Protein AF-A0A6N4WYW6-F1 (afdb_monomer)

Structure (mmCIF, N/CA/C/O backbone):
data_AF-A0A6N4WYW6-F1
#
_entry.id   AF-A0A6N4WYW6-F1
#
loop_
_atom_site.group_PDB
_atom_site.id
_atom_site.type_symbol
_atom_site.label_atom_id
_atom_site.label_alt_id
_atom_site.label_comp_id
_atom_site.label_asym_id
_atom_site.label_entity_id
_atom_site.label_seq_id
_atom_site.pdbx_PDB_ins_code
_atom_site.Cartn_x
_atom_site.Cartn_y
_atom_site.Cartn_z
_atom_site.occupancy
_atom_site.B_iso_or_equiv
_atom_site.auth_seq_id
_atom_site.auth_comp_id
_atom_site.auth_asym_id
_atom_site.auth_atom_id
_atom_site.pdbx_PDB_model_num
ATOM 1 N N . MET A 1 1 ? -21.105 -3.263 34.871 1.00 41.03 1 MET A N 1
ATOM 2 C CA . MET A 1 1 ? -20.420 -3.360 33.560 1.00 41.03 1 MET A CA 1
ATOM 3 C C . MET A 1 1 ? -18.972 -2.926 33.753 1.00 41.03 1 MET A C 1
ATOM 5 O O . MET A 1 1 ? -18.787 -1.862 34.333 1.00 41.03 1 MET A O 1
ATOM 9 N N . PRO A 1 2 ? -17.956 -3.718 33.369 1.00 41.97 2 PRO A N 1
ATOM 10 C CA . PRO A 1 2 ? -16.566 -3.287 33.508 1.00 41.97 2 PRO A CA 1
ATOM 11 C C . PRO A 1 2 ? -16.324 -2.033 32.658 1.00 41.97 2 PRO A C 1
ATOM 13 O O . PRO A 1 2 ? -16.750 -1.976 31.501 1.00 41.97 2 PRO A O 1
ATOM 16 N N . LYS A 1 3 ? -15.686 -1.016 33.254 1.00 51.53 3 LYS A N 1
ATOM 17 C CA . LYS A 1 3 ? -15.304 0.222 32.564 1.00 51.53 3 LYS A CA 1
ATOM 18 C C . LYS A 1 3 ? -14.428 -0.143 31.367 1.00 51.53 3 LYS A C 1
ATOM 20 O O . LYS A 1 3 ? -13.446 -0.866 31.510 1.00 51.53 3 LYS A O 1
ATOM 25 N N . ILE A 1 4 ? -14.821 0.322 30.185 1.00 55.50 4 ILE A N 1
ATOM 26 C CA . ILE A 1 4 ? -14.014 0.191 28.972 1.00 55.50 4 ILE A CA 1
ATOM 27 C C . ILE A 1 4 ? -12.751 1.023 29.207 1.00 55.50 4 ILE A C 1
ATOM 29 O O . ILE A 1 4 ? -12.909 2.209 29.499 1.00 55.50 4 ILE A O 1
ATOM 33 N N . PRO A 1 5 ? -11.536 0.458 29.104 1.00 57.41 5 PRO A N 1
ATOM 34 C CA . PRO A 1 5 ? -10.332 1.274 29.066 1.00 57.41 5 PRO A CA 1
ATOM 35 C C . PRO A 1 5 ? -10.468 2.220 27.872 1.00 57.41 5 PRO A C 1
ATOM 37 O O . PRO A 1 5 ? -10.562 1.761 26.732 1.00 57.41 5 PRO A O 1
ATOM 40 N N . GLN A 1 6 ? -10.596 3.517 28.132 1.00 58.31 6 GLN A N 1
ATOM 41 C CA . GLN A 1 6 ? -10.524 4.518 27.077 1.00 58.31 6 GLN A CA 1
ATOM 42 C C . GLN A 1 6 ? -9.044 4.756 26.810 1.00 58.31 6 GLN A C 1
ATOM 44 O O . GLN A 1 6 ? -8.304 5.095 27.730 1.00 58.31 6 GLN A O 1
ATOM 49 N N . ALA A 1 7 ? -8.610 4.510 25.576 1.00 65.44 7 ALA A N 1
ATOM 50 C CA . ALA A 1 7 ? -7.319 5.004 25.132 1.00 65.44 7 ALA A CA 1
ATOM 51 C C . ALA A 1 7 ? -7.406 6.536 25.076 1.00 65.44 7 ALA A C 1
ATOM 53 O O . ALA A 1 7 ? -8.389 7.061 24.552 1.00 65.44 7 ALA A O 1
ATOM 54 N N . GLU A 1 8 ? -6.421 7.231 25.646 1.00 65.06 8 GLU A N 1
ATOM 55 C CA . GLU A 1 8 ? -6.342 8.698 25.576 1.00 65.06 8 GLU A CA 1
ATOM 56 C C . GLU A 1 8 ? -6.173 9.163 24.123 1.00 65.06 8 GLU A C 1
ATOM 58 O O . GLU A 1 8 ? -6.852 10.093 23.698 1.00 65.06 8 GLU A O 1
ATOM 63 N N . ASP A 1 9 ? -5.372 8.423 23.346 1.00 76.94 9 ASP A N 1
ATOM 64 C CA . ASP A 1 9 ? -5.196 8.591 21.905 1.00 76.94 9 ASP A CA 1
ATOM 65 C C . ASP A 1 9 ? -5.589 7.308 21.154 1.00 76.94 9 ASP A C 1
ATOM 67 O O . ASP A 1 9 ? -5.069 6.215 21.413 1.00 76.94 9 ASP A O 1
ATOM 71 N N . ASP A 1 10 ? -6.501 7.435 20.188 1.00 86.75 10 ASP A N 1
ATOM 72 C CA . ASP A 1 10 ? -6.970 6.324 19.356 1.00 86.75 10 ASP A CA 1
ATOM 73 C C . ASP A 1 10 ? -7.027 6.708 17.871 1.00 86.75 10 ASP A C 1
ATOM 75 O O . ASP A 1 10 ? -7.037 7.883 17.494 1.00 86.75 10 ASP A O 1
ATOM 79 N N . ILE A 1 11 ? -7.070 5.694 17.012 1.00 90.12 11 ILE A N 1
ATOM 80 C CA . ILE A 1 11 ? -7.161 5.845 15.565 1.00 90.12 11 ILE A CA 1
ATOM 81 C C . ILE A 1 11 ? -8.262 4.946 15.010 1.00 90.12 11 ILE A C 1
ATOM 83 O O . ILE A 1 11 ? -8.367 3.761 15.337 1.00 90.12 11 ILE A O 1
ATOM 87 N N . ALA A 1 12 ? -9.100 5.541 14.163 1.00 92.06 12 ALA A N 1
ATOM 88 C CA . ALA A 1 12 ? -10.115 4.822 13.418 1.00 92.06 12 ALA A CA 1
ATOM 89 C C . ALA A 1 12 ? -9.465 4.133 12.213 1.00 92.06 12 ALA A C 1
ATOM 91 O O . ALA A 1 12 ? -8.910 4.793 11.337 1.00 92.06 12 ALA A O 1
ATOM 92 N N . VAL A 1 13 ? -9.559 2.809 12.162 1.00 91.19 13 VAL A N 1
ATOM 93 C CA . VAL A 1 13 ? -8.995 1.965 11.104 1.00 91.19 13 VAL A CA 1
ATOM 94 C C . VAL A 1 13 ? -10.071 1.069 10.493 1.00 91.19 13 VAL A C 1
ATOM 96 O O . VAL A 1 13 ? -11.141 0.866 11.078 1.00 91.19 13 VAL A O 1
ATOM 99 N N . ARG A 1 14 ? -9.803 0.531 9.300 1.00 91.25 14 ARG A N 1
ATOM 100 C CA . ARG A 1 14 ? -10.694 -0.433 8.640 1.00 91.25 14 ARG A CA 1
ATOM 101 C C . ARG A 1 14 ? -10.531 -1.842 9.224 1.00 91.25 14 ARG A C 1
ATOM 103 O O . ARG A 1 14 ? -9.675 -2.097 10.072 1.00 91.25 14 ARG A O 1
ATOM 110 N N . ARG A 1 15 ? -11.384 -2.768 8.776 1.00 91.62 15 ARG A N 1
ATOM 111 C CA . ARG A 1 15 ? -11.381 -4.172 9.215 1.00 91.62 15 ARG A CA 1
ATOM 112 C C . ARG A 1 15 ? -10.022 -4.837 8.992 1.00 91.62 15 ARG A C 1
ATOM 114 O O . ARG A 1 15 ? -9.588 -5.600 9.848 1.00 91.62 15 ARG A O 1
ATOM 121 N N . GLU A 1 16 ? -9.386 -4.551 7.864 1.00 90.19 16 GLU A N 1
ATOM 122 C CA . GLU A 1 16 ? -8.141 -5.172 7.411 1.00 90.19 16 GLU A CA 1
ATOM 123 C C . GLU A 1 16 ? -7.015 -4.940 8.429 1.00 90.19 16 GLU A C 1
ATOM 125 O O . GLU A 1 16 ? -6.350 -5.890 8.835 1.00 90.19 16 GLU A O 1
ATOM 130 N N . GLU A 1 17 ? -6.897 -3.716 8.951 1.00 90.75 17 GLU A N 1
ATOM 131 C CA . GLU A 1 17 ? -5.929 -3.375 10.001 1.00 90.75 17 GLU A CA 1
ATOM 132 C C . GLU A 1 17 ? -6.212 -4.081 11.330 1.00 90.75 17 GLU A C 1
ATOM 134 O O . GLU A 1 17 ? -5.299 -4.584 11.980 1.00 90.75 17 GLU A O 1
ATOM 139 N N . ILE A 1 18 ? -7.480 -4.193 11.738 1.00 93.75 18 ILE A N 1
ATOM 140 C CA . ILE A 1 18 ? -7.829 -4.957 12.946 1.00 93.75 18 ILE A CA 1
ATOM 141 C C . ILE A 1 18 ? -7.514 -6.445 12.760 1.00 93.75 18 ILE A C 1
ATOM 143 O O . ILE A 1 18 ? -7.070 -7.099 13.701 1.00 93.75 18 ILE A O 1
ATOM 147 N N . CYS A 1 19 ? -7.725 -6.992 11.561 1.00 92.94 19 CYS A N 1
ATOM 148 C CA . CYS A 1 19 ? -7.422 -8.386 11.252 1.00 92.94 19 CYS A CA 1
ATOM 149 C C . CYS A 1 19 ? -5.929 -8.712 11.409 1.00 92.94 19 CYS A C 1
ATOM 151 O O . CYS A 1 19 ? -5.630 -9.815 11.861 1.00 92.94 19 CYS A O 1
ATOM 153 N N . LYS A 1 20 ? -5.018 -7.760 11.139 1.00 90.56 20 LYS A N 1
ATOM 154 C CA . LYS A 1 20 ? -3.564 -7.919 11.354 1.00 90.56 20 LYS A CA 1
ATOM 155 C C . LYS A 1 20 ? -3.189 -8.194 12.821 1.00 90.56 20 LYS A C 1
ATOM 157 O O . LYS A 1 20 ? -2.109 -8.709 13.086 1.00 90.56 20 LYS A O 1
ATOM 162 N N . LEU A 1 21 ? -4.069 -7.895 13.784 1.00 90.62 21 LEU A N 1
ATOM 163 C CA . LEU A 1 21 ? -3.835 -8.168 15.211 1.00 90.62 21 LEU A CA 1
ATOM 164 C C . LEU A 1 21 ? -3.980 -9.651 15.592 1.00 90.62 21 LEU A C 1
ATOM 166 O O . LEU A 1 21 ? -3.669 -10.022 16.723 1.00 90.62 21 LEU A O 1
ATOM 170 N N . PHE A 1 22 ? -4.493 -10.492 14.693 1.00 90.12 22 PHE A N 1
ATOM 171 C CA . PHE A 1 22 ? -4.853 -11.875 14.989 1.00 90.12 22 PHE A CA 1
ATOM 172 C C . PHE A 1 22 ? -4.168 -12.834 14.020 1.00 90.12 22 PHE A C 1
ATOM 174 O O . PHE A 1 22 ? -4.131 -12.591 12.816 1.00 90.12 22 PHE A O 1
ATOM 181 N N . ASN A 1 23 ? -3.685 -13.961 14.541 1.00 88.06 23 ASN A N 1
ATOM 182 C CA . ASN A 1 23 ? -3.154 -15.050 13.731 1.00 88.06 23 ASN A CA 1
ATOM 183 C C . ASN A 1 23 ? -3.807 -16.383 14.157 1.00 88.06 23 ASN A C 1
ATOM 185 O O . ASN A 1 23 ? -3.599 -16.801 15.299 1.00 88.06 23 ASN A O 1
ATOM 189 N N . PRO A 1 24 ? -4.610 -17.038 13.294 1.00 87.88 24 PRO A N 1
ATOM 190 C CA . PRO A 1 24 ? -4.980 -16.608 11.941 1.00 87.88 24 PRO A CA 1
ATOM 191 C C . PRO A 1 24 ? -5.940 -15.406 11.938 1.00 87.88 24 PRO A C 1
ATOM 193 O O . PRO A 1 24 ? -6.674 -15.168 12.902 1.00 87.88 24 PRO A O 1
ATOM 196 N N . ALA A 1 25 ? -5.959 -14.662 10.828 1.00 89.81 25 ALA A N 1
ATOM 197 C CA . ALA A 1 25 ? -6.881 -13.545 10.650 1.00 89.81 25 ALA A CA 1
ATOM 198 C C . ALA A 1 25 ? -8.346 -14.036 10.680 1.00 89.81 25 ALA A C 1
ATOM 200 O O . ALA A 1 25 ? -8.685 -15.028 10.027 1.00 89.81 25 ALA A O 1
ATOM 201 N N . PRO A 1 26 ? -9.256 -13.361 11.406 1.00 89.88 26 PRO A N 1
ATOM 202 C CA . PRO A 1 26 ? -10.642 -13.799 11.505 1.00 89.88 26 PRO A CA 1
ATOM 203 C C . PRO A 1 26 ? -11.397 -13.632 10.181 1.00 89.88 26 PRO A C 1
ATOM 205 O O . PRO A 1 26 ? -11.420 -12.556 9.569 1.00 89.88 26 PRO A O 1
ATOM 208 N N . GLY A 1 27 ? -12.131 -14.679 9.797 1.00 89.81 27 GLY A N 1
ATOM 209 C CA . GLY A 1 27 ? -13.132 -14.610 8.731 1.00 89.81 27 GLY A CA 1
ATOM 210 C C . GLY A 1 27 ? -14.242 -13.590 9.032 1.00 89.81 27 GLY A C 1
ATOM 211 O O . GLY A 1 27 ? -14.405 -13.133 10.165 1.00 89.81 27 GLY A O 1
ATOM 212 N N . LYS A 1 28 ? -15.034 -13.224 8.015 1.00 90.19 28 LYS A N 1
ATOM 213 C CA . LYS A 1 28 ? -16.040 -12.145 8.109 1.00 90.19 28 LYS A CA 1
ATOM 214 C C . LYS A 1 28 ? -17.046 -12.367 9.246 1.00 90.19 28 LYS A C 1
ATOM 216 O O . LYS A 1 28 ? -17.274 -11.461 10.042 1.00 90.19 28 LYS A O 1
ATOM 221 N N . THR A 1 29 ? -17.595 -13.575 9.359 1.00 91.44 29 THR A N 1
ATOM 222 C CA . THR A 1 29 ? -18.566 -13.932 10.407 1.00 91.44 29 THR A CA 1
ATOM 223 C C . THR A 1 29 ? -17.948 -13.840 11.801 1.00 91.44 29 THR A C 1
ATOM 225 O O . THR A 1 29 ? -18.466 -13.130 12.659 1.00 91.44 29 THR A O 1
ATOM 228 N N . ALA A 1 30 ? -16.778 -14.459 11.997 1.00 92.38 30 ALA A N 1
ATOM 229 C CA . ALA A 1 30 ? -16.061 -14.436 13.272 1.00 92.38 30 ALA A CA 1
ATOM 230 C C . ALA A 1 30 ? -15.682 -13.010 13.703 1.00 92.38 30 ALA A C 1
ATOM 232 O O . ALA A 1 30 ? -15.769 -12.666 14.882 1.00 92.38 30 ALA A O 1
ATOM 233 N N . PHE A 1 31 ? -15.314 -12.156 12.745 1.00 93.56 31 PHE A N 1
ATOM 234 C CA . PHE A 1 31 ? -15.027 -10.751 13.001 1.00 93.56 31 PHE A CA 1
ATOM 235 C C . PHE A 1 31 ? -16.259 -10.019 13.553 1.00 93.56 31 PHE A C 1
ATOM 237 O O . PHE A 1 31 ? -16.173 -9.355 14.587 1.00 93.56 31 PHE A O 1
ATOM 244 N N . HIS A 1 32 ? -17.424 -10.168 12.914 1.00 92.31 32 HIS A N 1
ATOM 245 C CA . HIS A 1 32 ? -18.663 -9.555 13.400 1.00 92.31 32 HIS A CA 1
ATOM 246 C C . HIS A 1 32 ? -19.084 -10.096 14.772 1.00 92.31 32 HIS A C 1
ATOM 248 O O . HIS A 1 32 ? -19.521 -9.318 15.622 1.00 92.31 32 HIS A O 1
ATOM 254 N N . ASP A 1 33 ? -18.866 -11.383 15.041 1.00 94.19 33 ASP A N 1
ATOM 255 C CA . ASP A 1 33 ? -19.100 -11.955 16.367 1.00 94.19 33 ASP A CA 1
ATOM 256 C C . ASP A 1 33 ? -18.208 -11.317 17.434 1.00 94.19 33 ASP A C 1
ATOM 258 O O . ASP A 1 33 ? -18.659 -11.041 18.545 1.00 94.19 33 ASP A O 1
ATOM 262 N N . TRP A 1 34 ? -16.938 -11.056 17.126 1.00 93.19 34 TRP A N 1
ATOM 263 C CA . TRP A 1 34 ? -16.008 -10.412 18.060 1.00 93.19 34 TRP A CA 1
ATOM 264 C C . TRP A 1 34 ? -16.342 -8.946 18.306 1.00 93.19 34 TRP A C 1
ATOM 266 O O . TRP A 1 34 ? -16.175 -8.457 19.428 1.00 93.19 34 TRP A O 1
ATOM 276 N N . VAL A 1 35 ? -16.863 -8.266 17.289 1.00 92.44 35 VAL A N 1
ATOM 277 C CA . VAL A 1 35 ? -17.427 -6.924 17.421 1.00 92.44 35 VAL A CA 1
ATOM 278 C C . VAL A 1 35 ? -18.650 -6.944 18.347 1.00 92.44 35 VAL A C 1
ATOM 280 O O . VAL A 1 35 ? -18.716 -6.156 19.288 1.00 92.44 35 VAL A O 1
ATOM 283 N N . ASN A 1 36 ? -19.583 -7.880 18.150 1.00 92.06 36 ASN A N 1
ATOM 284 C CA . ASN A 1 36 ? -20.778 -8.017 18.993 1.00 92.06 36 ASN A CA 1
ATOM 285 C C . ASN A 1 36 ? -20.430 -8.397 20.441 1.00 92.06 36 ASN A C 1
ATOM 287 O O . ASN A 1 36 ? -21.050 -7.908 21.382 1.00 92.06 36 ASN A O 1
ATOM 291 N N . LYS A 1 37 ? -19.388 -9.213 20.633 1.00 91.19 37 LYS A N 1
ATOM 292 C CA . LYS A 1 37 ? -18.839 -9.578 21.951 1.00 91.19 37 LYS A CA 1
ATOM 293 C C . LYS A 1 37 ? -18.022 -8.452 22.605 1.00 91.19 37 LYS A C 1
ATOM 295 O O . LYS A 1 37 ? -17.523 -8.637 23.714 1.00 91.19 37 LYS A O 1
ATOM 300 N N . GLY A 1 38 ? -17.844 -7.308 21.939 1.00 89.06 38 GLY A N 1
ATOM 301 C CA . GLY A 1 38 ? -17.112 -6.152 22.464 1.00 89.06 38 GLY A CA 1
ATOM 302 C C . GLY A 1 38 ? -15.600 -6.360 22.594 1.00 89.06 38 GLY A C 1
ATOM 303 O O . GLY A 1 38 ? -14.952 -5.630 23.347 1.00 89.06 38 GLY A O 1
ATOM 304 N N . ARG A 1 39 ? -15.039 -7.357 21.893 1.00 90.81 39 ARG A N 1
ATOM 305 C CA . ARG A 1 39 ? -13.583 -7.548 21.774 1.00 90.81 39 ARG A CA 1
ATOM 306 C C . ARG A 1 39 ? -12.980 -6.550 20.791 1.00 90.81 39 ARG A C 1
ATOM 308 O O . ARG A 1 39 ? -11.913 -6.018 21.058 1.00 90.81 39 ARG A O 1
ATOM 315 N N . ILE A 1 40 ? -13.687 -6.287 19.692 1.00 93.88 40 ILE A N 1
ATOM 316 C CA . ILE A 1 40 ? -13.349 -5.250 18.714 1.00 93.88 40 ILE A CA 1
ATOM 317 C C . ILE A 1 40 ? -14.258 -4.050 18.960 1.00 93.88 40 ILE A C 1
ATOM 319 O O . ILE A 1 40 ? -15.479 -4.194 19.059 1.00 93.88 40 ILE A O 1
ATOM 323 N N . VAL A 1 41 ? -13.669 -2.863 19.063 1.00 93.31 41 VAL A N 1
ATOM 324 C CA . VAL A 1 41 ? -14.389 -1.635 19.405 1.00 93.31 41 VAL A CA 1
ATOM 325 C C . VAL A 1 41 ? -14.747 -0.875 18.128 1.00 93.31 41 VAL A C 1
ATOM 327 O O . VAL A 1 41 ? -13.867 -0.514 17.354 1.00 93.31 41 VAL A O 1
ATOM 330 N N . LYS A 1 42 ? -16.041 -0.621 17.888 1.00 93.00 42 LYS A N 1
ATOM 331 C CA . LYS A 1 42 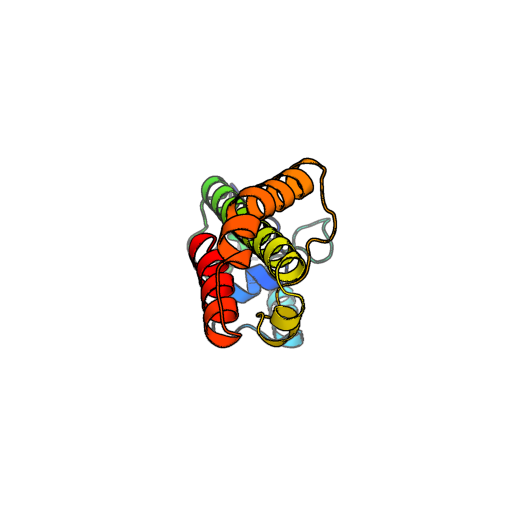? -16.500 0.198 16.749 1.00 93.00 42 LYS A CA 1
ATOM 332 C C . LYS A 1 42 ? -16.190 1.678 16.977 1.00 93.00 42 LYS A C 1
ATOM 334 O O . LYS A 1 42 ? -16.400 2.181 18.083 1.00 93.00 42 LYS A O 1
ATOM 339 N N . ALA A 1 43 ? -15.803 2.383 15.918 1.00 91.38 43 ALA A N 1
ATOM 340 C CA . ALA A 1 43 ? -15.776 3.840 15.924 1.00 91.38 43 ALA A CA 1
ATOM 341 C C . ALA A 1 43 ? -17.218 4.377 15.862 1.00 91.38 43 ALA A C 1
ATOM 343 O O . ALA A 1 43 ? -18.016 3.974 15.013 1.00 91.38 43 ALA A O 1
ATOM 344 N N . ARG A 1 44 ? -17.595 5.263 16.792 1.00 87.12 44 ARG A N 1
ATOM 345 C CA . ARG A 1 44 ? -18.941 5.858 16.799 1.00 87.12 44 ARG A CA 1
ATOM 346 C C . ARG A 1 44 ? -19.063 6.873 15.664 1.00 87.12 44 ARG A C 1
ATOM 348 O O . ARG A 1 44 ? -18.167 7.684 15.478 1.00 87.12 44 ARG A O 1
ATOM 355 N N . GLY A 1 45 ? -20.173 6.829 14.930 1.00 84.06 45 GLY A N 1
ATOM 356 C CA . GLY A 1 45 ? -20.443 7.753 13.822 1.00 84.06 45 GLY A CA 1
ATOM 357 C C . GLY A 1 45 ? -19.701 7.445 12.515 1.00 84.06 45 GLY A C 1
ATOM 358 O O . GLY A 1 45 ? -19.956 8.118 11.525 1.00 84.06 45 GLY A O 1
ATOM 359 N N . LEU A 1 46 ? -18.838 6.421 12.479 1.00 87.25 46 LEU A N 1
ATOM 360 C CA . LEU A 1 46 ? -18.087 6.020 11.285 1.00 87.25 46 LEU A CA 1
ATOM 361 C C . LEU A 1 46 ? -18.398 4.564 10.916 1.00 87.25 46 LEU A C 1
ATOM 363 O O . LEU A 1 46 ? -17.851 3.616 11.484 1.00 87.25 46 LEU A O 1
ATOM 367 N N . THR A 1 47 ? -19.302 4.376 9.955 1.00 87.25 47 THR A N 1
ATOM 368 C CA . THR A 1 47 ? -19.706 3.044 9.484 1.00 87.25 47 THR A CA 1
ATOM 369 C C . THR A 1 47 ? -18.529 2.317 8.838 1.00 87.25 47 THR A C 1
ATOM 371 O O . THR A 1 47 ? -17.896 2.838 7.928 1.00 87.25 47 THR A O 1
ATOM 374 N N . GLY A 1 48 ? -18.246 1.094 9.295 1.00 87.12 48 GLY A N 1
ATOM 375 C CA . GLY A 1 48 ? -17.147 0.273 8.772 1.00 87.12 48 GLY A CA 1
ATOM 376 C C . GLY A 1 48 ? -15.777 0.541 9.405 1.00 87.12 48 GLY A C 1
ATOM 377 O O . GLY A 1 48 ? -14.815 -0.125 9.030 1.00 87.12 48 GLY A O 1
ATOM 378 N N . TYR A 1 49 ? -15.694 1.450 10.381 1.00 92.56 49 TYR A N 1
ATOM 379 C CA . TYR A 1 49 ? -14.454 1.778 11.085 1.00 92.56 49 TYR A CA 1
ATOM 380 C C . TYR A 1 49 ? -14.442 1.261 12.530 1.00 92.56 49 TYR A C 1
ATOM 382 O O . TYR A 1 49 ? -15.470 1.164 13.213 1.00 92.56 49 TYR A O 1
ATOM 390 N N . PHE A 1 50 ? -13.241 0.955 13.010 1.00 94.06 50 PHE A N 1
ATOM 391 C CA . PHE A 1 50 ? -12.966 0.383 14.325 1.00 94.06 50 PHE A CA 1
ATOM 392 C C . PHE A 1 50 ? -11.835 1.150 15.006 1.00 94.06 50 PHE A C 1
ATOM 394 O O . PHE A 1 50 ? -10.997 1.743 14.340 1.00 94.06 50 PHE A O 1
ATOM 401 N N . LEU A 1 51 ? -11.818 1.147 16.333 1.00 94.31 51 LEU A N 1
ATOM 402 C CA . LEU A 1 51 ? -10.812 1.833 17.137 1.00 94.31 51 LEU A CA 1
ATOM 403 C C . LEU A 1 51 ? -9.649 0.887 17.442 1.00 94.31 51 LEU A C 1
ATOM 405 O O . LEU A 1 51 ? -9.854 -0.149 18.088 1.00 94.31 51 LEU A O 1
ATOM 409 N N . LEU A 1 52 ? -8.451 1.215 16.957 1.00 94.06 52 LEU A N 1
ATOM 410 C CA . LEU A 1 52 ? -7.275 0.351 17.045 1.00 94.06 52 LEU A CA 1
ATOM 411 C C . LEU A 1 52 ? -6.812 0.166 18.494 1.00 94.06 52 LEU A C 1
ATOM 413 O O . LEU A 1 52 ? -6.733 -0.968 18.968 1.00 94.06 52 LEU A O 1
ATOM 417 N N . ASN A 1 53 ? -6.543 1.254 19.217 1.00 94.19 53 ASN A N 1
ATOM 418 C CA . ASN A 1 53 ? -5.994 1.185 20.571 1.00 94.19 53 ASN A CA 1
ATOM 419 C C . ASN A 1 53 ? -7.021 0.656 21.566 1.00 94.19 53 ASN A C 1
ATOM 421 O O . ASN A 1 53 ? -6.697 -0.230 22.357 1.00 94.19 53 ASN A O 1
ATOM 425 N N . ALA A 1 54 ? -8.281 1.087 21.476 1.00 92.94 54 ALA A N 1
ATOM 426 C CA . ALA A 1 54 ? -9.346 0.515 22.289 1.00 92.94 54 ALA A CA 1
ATOM 427 C C . ALA A 1 54 ? -9.507 -0.996 22.046 1.00 92.94 54 ALA A C 1
ATOM 429 O O . ALA A 1 54 ? -9.709 -1.750 22.999 1.00 92.94 54 ALA A O 1
ATOM 430 N N . THR A 1 55 ? -9.373 -1.468 20.800 1.00 93.62 55 THR A N 1
ATOM 431 C CA . THR A 1 55 ? -9.389 -2.909 20.494 1.00 93.62 55 THR A CA 1
ATOM 432 C C . THR A 1 55 ? -8.166 -3.620 21.076 1.00 93.62 55 THR A C 1
ATOM 434 O O . THR A 1 55 ? -8.332 -4.640 21.743 1.00 93.62 55 THR A O 1
ATOM 437 N N . ARG A 1 56 ? -6.952 -3.073 20.914 1.00 93.81 56 ARG A N 1
ATOM 438 C CA . ARG A 1 56 ? -5.712 -3.635 21.485 1.00 93.81 56 ARG A CA 1
ATOM 439 C C . ARG A 1 56 ? -5.804 -3.775 23.006 1.00 93.81 56 ARG A C 1
ATOM 441 O O . ARG A 1 56 ? -5.569 -4.863 23.526 1.00 93.81 56 ARG A O 1
ATOM 448 N N . LEU A 1 57 ? -6.283 -2.746 23.707 1.00 92.62 57 LEU A N 1
ATOM 449 C CA . LEU A 1 57 ? -6.506 -2.792 25.156 1.00 92.62 57 LEU A CA 1
ATOM 450 C C . LEU A 1 57 ? -7.512 -3.886 25.560 1.00 92.62 57 LEU A C 1
ATOM 452 O O . LEU A 1 57 ? -7.315 -4.569 26.566 1.00 92.62 57 LEU A O 1
ATOM 456 N N . ARG A 1 58 ? -8.568 -4.116 24.764 1.00 90.62 58 ARG A N 1
ATOM 457 C CA . ARG A 1 58 ? -9.557 -5.184 25.013 1.00 90.62 58 ARG A CA 1
ATOM 458 C C . ARG A 1 58 ? -8.986 -6.588 24.886 1.00 90.62 58 ARG A C 1
ATOM 460 O O . ARG A 1 58 ? -9.402 -7.473 25.633 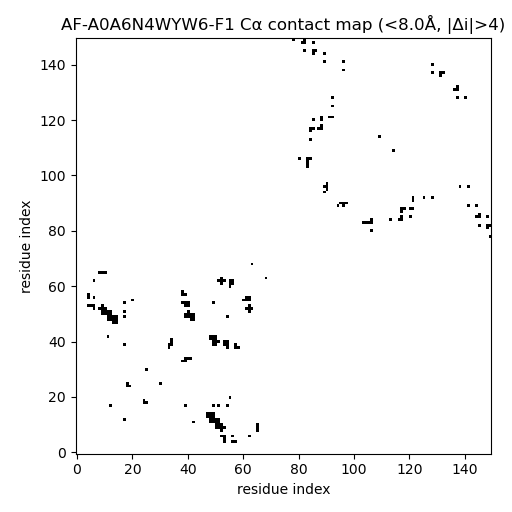1.00 90.62 58 ARG A O 1
ATOM 467 N N . ILE A 1 59 ? -8.047 -6.783 23.968 1.00 91.00 59 ILE A N 1
ATOM 468 C CA . ILE A 1 59 ? -7.353 -8.060 23.762 1.00 91.00 59 ILE A CA 1
ATOM 469 C C . ILE A 1 59 ? -6.031 -8.145 24.537 1.00 91.00 59 ILE A C 1
ATOM 471 O O . ILE A 1 59 ? -5.266 -9.080 24.327 1.00 91.00 59 ILE A O 1
ATOM 475 N N . ARG A 1 60 ? -5.795 -7.216 25.479 1.00 90.94 60 ARG A N 1
ATOM 476 C CA . ARG A 1 60 ? -4.605 -7.147 26.349 1.00 90.94 60 ARG A CA 1
ATOM 477 C C . ARG A 1 60 ? -3.283 -6.962 25.594 1.00 90.94 60 ARG A C 1
ATOM 479 O O . ARG A 1 60 ? -2.239 -7.415 26.050 1.00 90.94 60 ARG A O 1
ATOM 486 N N . MET A 1 61 ? -3.328 -6.274 24.460 1.00 90.25 61 MET A N 1
ATOM 487 C CA . MET A 1 61 ? -2.150 -5.799 23.742 1.00 90.25 61 MET A CA 1
ATOM 488 C C . MET A 1 61 ? -1.844 -4.345 24.128 1.00 90.25 61 MET A C 1
ATOM 490 O O . MET A 1 61 ? -2.777 -3.567 24.354 1.00 90.25 61 MET A O 1
ATOM 494 N N . PRO A 1 62 ? -0.560 -3.949 24.176 1.00 89.19 62 PRO A N 1
ATOM 495 C CA . PRO A 1 62 ? -0.190 -2.561 24.421 1.00 89.19 62 PRO A CA 1
ATOM 496 C C . PRO A 1 62 ? 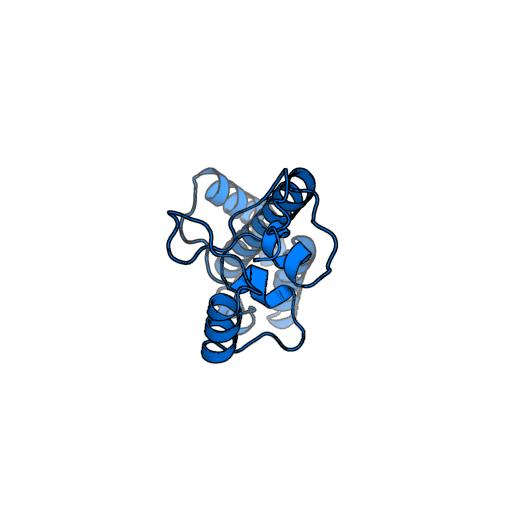-0.709 -1.660 23.287 1.00 89.19 62 PRO A C 1
ATOM 498 O O . PRO A 1 62 ? -0.688 -2.093 22.124 1.00 89.19 62 PRO A O 1
ATOM 501 N N . PRO A 1 63 ? -1.183 -0.437 23.592 1.00 91.81 63 PRO A N 1
ATOM 502 C CA . PRO A 1 63 ? -1.580 0.528 22.572 1.00 91.81 63 PRO A CA 1
ATOM 503 C C . PRO A 1 63 ? -0.371 0.935 21.718 1.00 91.81 63 PRO A C 1
ATOM 505 O O . PRO A 1 63 ? 0.773 0.832 22.157 1.00 91.81 63 PRO A O 1
ATOM 508 N N . VAL A 1 64 ? -0.629 1.373 20.489 1.00 89.50 64 VAL A N 1
ATOM 509 C CA . VAL A 1 64 ? 0.386 1.968 19.614 1.00 89.50 64 VAL A CA 1
ATOM 510 C C . VAL A 1 64 ? 0.473 3.472 19.853 1.00 89.50 64 VAL A C 1
ATOM 512 O O . VAL A 1 64 ? -0.536 4.116 20.158 1.00 89.50 64 VAL A O 1
ATOM 515 N N . ASP A 1 65 ? 1.665 4.034 19.664 1.00 88.88 65 ASP A N 1
ATOM 516 C CA . ASP A 1 65 ? 1.830 5.479 19.519 1.00 88.88 65 ASP A CA 1
ATOM 517 C C . ASP A 1 65 ? 1.178 5.913 18.200 1.00 88.88 65 ASP A C 1
ATOM 519 O O . ASP A 1 65 ? 1.618 5.537 17.112 1.00 88.88 65 ASP A O 1
ATOM 523 N N . VAL A 1 66 ? 0.108 6.702 18.298 1.00 86.25 66 VAL A N 1
ATOM 524 C CA . VAL A 1 66 ? -0.681 7.143 17.143 1.00 86.25 66 VAL A CA 1
ATOM 525 C C . VAL A 1 66 ? 0.136 8.029 16.197 1.00 86.25 66 VAL A C 1
ATOM 527 O O . VAL A 1 66 ? -0.098 7.994 14.988 1.00 86.25 66 VAL A O 1
ATOM 530 N N . LYS A 1 67 ? 1.099 8.813 16.700 1.00 82.75 67 LYS A N 1
ATOM 531 C CA . LYS A 1 67 ? 1.937 9.677 15.854 1.00 82.75 67 LYS A CA 1
ATOM 532 C C . LYS A 1 67 ? 2.919 8.848 15.039 1.00 82.75 67 LYS A C 1
ATOM 534 O O . LYS A 1 67 ? 3.012 9.057 13.830 1.00 82.75 67 LYS A O 1
ATOM 539 N N . ALA A 1 68 ? 3.602 7.906 15.687 1.00 82.44 68 ALA A N 1
ATOM 540 C CA . ALA A 1 68 ? 4.499 6.978 15.005 1.00 82.44 68 ALA A CA 1
ATOM 541 C C . ALA A 1 68 ? 3.726 6.124 13.988 1.00 82.44 68 ALA A C 1
ATOM 543 O O . ALA A 1 68 ? 4.070 6.117 12.813 1.00 82.44 68 ALA A O 1
ATOM 544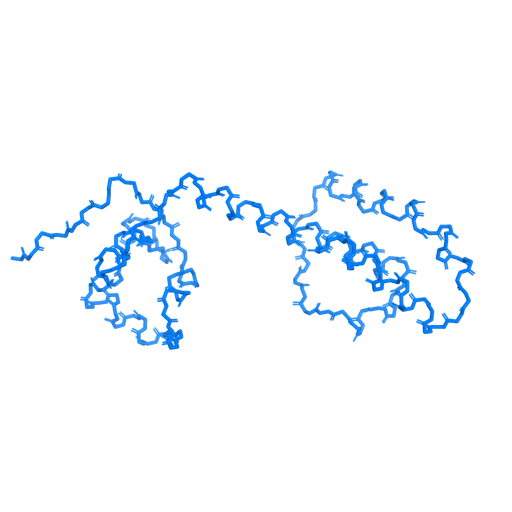 N N . TYR A 1 69 ? 2.594 5.542 14.399 1.00 82.06 69 TYR A N 1
ATOM 545 C CA . TYR A 1 69 ? 1.759 4.704 13.535 1.00 82.06 69 TYR A CA 1
ATOM 546 C C . TYR A 1 69 ? 1.270 5.442 12.278 1.00 82.06 69 TYR A C 1
ATOM 548 O O . TYR A 1 69 ? 1.321 4.898 11.181 1.00 82.06 69 TYR A O 1
ATOM 556 N N . ARG A 1 70 ? 0.842 6.710 12.397 1.00 78.00 70 ARG A N 1
ATOM 557 C CA . ARG A 1 70 ? 0.456 7.517 11.222 1.00 78.00 70 ARG A CA 1
ATOM 558 C C . ARG A 1 70 ? 1.626 7.769 10.278 1.00 78.00 70 ARG A C 1
ATOM 560 O O . ARG A 1 70 ? 1.428 7.749 9.066 1.00 78.00 70 ARG A O 1
ATOM 567 N N . LYS A 1 71 ? 2.818 8.021 10.824 1.00 77.81 71 LYS A N 1
ATOM 568 C CA . LYS A 1 71 ? 4.028 8.232 10.027 1.00 77.81 71 LYS A CA 1
ATOM 569 C C . LYS A 1 71 ? 4.403 6.959 9.268 1.00 77.81 71 LYS A C 1
ATOM 571 O O . LYS A 1 71 ? 4.650 7.035 8.069 1.00 77.81 71 LYS A O 1
ATOM 576 N N . ASP A 1 72 ? 4.353 5.811 9.932 1.00 75.94 72 ASP A N 1
ATOM 577 C CA . ASP A 1 72 ? 4.668 4.518 9.323 1.00 75.94 72 ASP A CA 1
ATOM 578 C C . ASP A 1 72 ? 3.652 4.153 8.234 1.00 75.94 72 ASP A C 1
ATOM 580 O O . ASP A 1 72 ? 4.051 3.821 7.122 1.00 75.94 72 ASP A O 1
ATOM 584 N N . CYS A 1 73 ? 2.347 4.336 8.483 1.00 69.38 73 CYS A N 1
ATOM 585 C CA . CYS A 1 73 ? 1.327 4.148 7.446 1.00 69.38 73 CYS A CA 1
ATOM 586 C C . CYS A 1 73 ? 1.542 5.078 6.246 1.00 69.38 73 CYS A C 1
ATOM 588 O O . CYS A 1 73 ? 1.358 4.654 5.110 1.00 69.38 73 CYS A O 1
ATOM 590 N N . SER A 1 74 ? 1.938 6.335 6.476 1.00 74.31 74 SER A N 1
ATOM 591 C CA . SER A 1 74 ? 2.226 7.260 5.375 1.00 74.31 74 SER A CA 1
ATOM 592 C C . SER A 1 74 ? 3.473 6.858 4.584 1.00 74.31 74 SER A C 1
ATOM 594 O O . SER A 1 74 ? 3.496 7.033 3.371 1.00 74.31 74 SER A O 1
ATOM 596 N N . ALA A 1 75 ? 4.483 6.282 5.244 1.00 73.62 75 ALA A N 1
ATOM 597 C CA . ALA A 1 75 ? 5.688 5.787 4.588 1.00 73.62 75 ALA A CA 1
ATOM 598 C C . ALA A 1 75 ? 5.405 4.524 3.763 1.00 73.62 75 ALA A C 1
ATOM 600 O O . ALA A 1 75 ? 5.840 4.449 2.621 1.00 73.62 75 ALA A O 1
ATOM 601 N N . GLU A 1 76 ? 4.629 3.575 4.296 1.00 76.12 76 GLU A N 1
ATOM 602 C CA . GLU A 1 76 ? 4.212 2.365 3.573 1.00 76.12 76 GLU A CA 1
ATOM 603 C C . GLU A 1 76 ? 3.365 2.724 2.342 1.00 76.12 76 GLU A C 1
ATOM 605 O O . GLU A 1 76 ? 3.616 2.228 1.247 1.00 76.12 76 GLU A O 1
ATOM 610 N N . GLN A 1 77 ? 2.424 3.664 2.489 1.00 75.50 77 GLN A N 1
ATOM 611 C CA . GLN A 1 77 ? 1.631 4.187 1.371 1.00 75.50 77 GLN A CA 1
ATOM 612 C C . GLN A 1 77 ? 2.494 4.901 0.329 1.00 75.50 77 GLN A C 1
ATOM 614 O O . GLN A 1 77 ? 2.271 4.734 -0.868 1.00 75.50 77 GLN A O 1
ATOM 619 N N . GLN A 1 78 ? 3.475 5.691 0.769 1.00 78.75 78 GLN A N 1
ATOM 620 C CA . GLN A 1 78 ? 4.381 6.394 -0.132 1.00 78.75 78 GLN A CA 1
ATOM 621 C C . GLN A 1 78 ? 5.280 5.418 -0.896 1.00 78.75 78 GLN A C 1
ATOM 623 O O . GLN A 1 78 ? 5.404 5.558 -2.108 1.00 78.75 78 GLN A O 1
ATOM 628 N N . ALA A 1 79 ? 5.844 4.414 -0.221 1.00 79.94 79 ALA A N 1
ATOM 629 C CA . ALA A 1 79 ? 6.656 3.371 -0.844 1.00 79.94 79 ALA A CA 1
ATOM 630 C C . ALA A 1 79 ? 5.831 2.554 -1.847 1.00 79.94 79 ALA A C 1
ATOM 632 O O . ALA A 1 79 ? 6.252 2.344 -2.982 1.00 79.94 79 ALA A O 1
ATOM 633 N N . GLN A 1 80 ? 4.603 2.172 -1.476 1.00 80.25 80 GLN A N 1
ATOM 634 C CA . GLN A 1 80 ? 3.688 1.479 -2.380 1.00 80.25 80 GLN A CA 1
ATOM 635 C C . GLN A 1 80 ? 3.355 2.331 -3.610 1.00 80.25 80 GLN A C 1
ATOM 637 O O . GLN A 1 80 ? 3.331 1.818 -4.728 1.00 80.25 80 GLN A O 1
ATOM 642 N N . LYS A 1 81 ? 3.141 3.637 -3.420 1.00 83.06 81 LYS A N 1
ATOM 643 C CA . LYS A 1 81 ? 2.901 4.573 -4.518 1.00 83.06 81 LYS A CA 1
ATOM 644 C C . LYS A 1 81 ? 4.128 4.722 -5.417 1.00 83.06 81 LYS A C 1
ATOM 646 O O . LYS A 1 81 ? 3.994 4.727 -6.632 1.00 83.06 81 LYS A O 1
ATOM 651 N N . GLU A 1 82 ? 5.326 4.836 -4.858 1.00 85.56 82 GLU A N 1
ATOM 652 C CA . GLU A 1 82 ? 6.563 4.944 -5.643 1.00 85.56 82 GLU A CA 1
ATOM 653 C C . GLU A 1 82 ? 6.818 3.694 -6.470 1.00 85.56 82 GLU A C 1
ATOM 655 O O . GLU A 1 82 ? 7.110 3.791 -7.662 1.00 85.56 82 GLU A O 1
ATOM 660 N N . LEU A 1 83 ? 6.579 2.533 -5.872 1.00 86.12 83 LEU A N 1
ATOM 661 C CA . LEU A 1 83 ? 6.635 1.259 -6.554 1.00 86.12 83 LEU A CA 1
ATOM 662 C C . LEU A 1 83 ? 5.616 1.196 -7.713 1.00 86.12 83 LEU A C 1
ATOM 664 O O . LEU A 1 83 ? 5.988 0.846 -8.830 1.00 86.12 83 LEU A O 1
ATOM 668 N N . GLN A 1 84 ? 4.361 1.614 -7.498 1.00 86.56 84 GLN A N 1
ATOM 669 C CA . GLN A 1 84 ? 3.334 1.727 -8.551 1.00 86.56 84 GLN A CA 1
ATOM 670 C C . GLN A 1 84 ? 3.764 2.628 -9.724 1.00 86.56 84 GLN A C 1
ATOM 672 O O . GLN A 1 84 ? 3.515 2.298 -10.884 1.00 86.56 84 GLN A O 1
ATOM 677 N N . LEU A 1 85 ? 4.411 3.763 -9.442 1.00 89.12 85 LEU A N 1
ATOM 678 C CA . LEU A 1 85 ? 4.927 4.658 -10.483 1.00 89.12 85 LEU A CA 1
ATOM 679 C C . LEU A 1 85 ? 6.114 4.039 -11.231 1.00 89.12 85 LEU A C 1
ATOM 681 O O . LEU A 1 85 ? 6.200 4.175 -12.450 1.00 89.12 85 LEU A O 1
ATOM 685 N N . GLY A 1 86 ? 6.990 3.316 -10.529 1.00 89.00 86 GLY A N 1
ATOM 686 C CA . GLY A 1 86 ? 8.053 2.522 -11.143 1.00 89.00 86 GLY A CA 1
ATOM 687 C C . GLY A 1 86 ? 7.506 1.474 -12.109 1.00 89.00 86 GLY A C 1
ATOM 688 O O . GLY A 1 86 ? 8.001 1.344 -13.226 1.00 89.00 86 GLY A O 1
ATOM 689 N N . TYR A 1 87 ? 6.424 0.794 -11.727 1.00 87.94 87 TYR A N 1
ATOM 690 C CA . TYR A 1 87 ? 5.732 -0.157 -12.595 1.00 87.94 87 TYR A CA 1
ATOM 691 C C . TYR A 1 87 ? 5.165 0.487 -13.857 1.00 87.94 87 TYR A C 1
ATOM 693 O O . TYR A 1 87 ? 5.338 -0.059 -14.944 1.00 87.94 87 TYR A O 1
ATOM 701 N N . LEU A 1 88 ? 4.542 1.661 -13.735 1.00 89.25 88 LEU A N 1
ATOM 702 C CA . LEU A 1 88 ? 4.080 2.422 -14.897 1.00 89.25 88 LEU A CA 1
ATOM 703 C C . LEU A 1 88 ? 5.238 2.776 -15.840 1.00 89.25 88 LEU A C 1
ATOM 705 O O . LEU A 1 88 ? 5.107 2.612 -17.049 1.00 89.25 88 LEU A O 1
ATOM 709 N N . ALA A 1 89 ? 6.380 3.208 -15.299 1.00 90.88 89 ALA A N 1
ATOM 710 C CA . ALA A 1 89 ? 7.559 3.513 -16.106 1.00 90.88 89 ALA A CA 1
ATOM 711 C C . ALA A 1 89 ? 8.128 2.264 -16.802 1.00 90.88 89 ALA A C 1
ATOM 713 O O . ALA A 1 89 ? 8.472 2.321 -17.977 1.00 90.88 89 ALA A O 1
ATOM 714 N N . VAL A 1 90 ? 8.202 1.124 -16.110 1.00 90.62 90 VAL A N 1
ATOM 715 C CA . VAL A 1 90 ? 8.693 -0.135 -16.694 1.00 90.62 90 VAL A CA 1
ATOM 716 C C . VAL A 1 90 ? 7.779 -0.638 -17.810 1.00 90.62 90 VAL A C 1
ATOM 718 O O . VAL A 1 90 ? 8.288 -1.052 -18.846 1.00 90.62 90 VAL A O 1
ATOM 721 N N . LEU A 1 91 ? 6.458 -0.560 -17.640 1.00 89.44 91 LEU A N 1
ATOM 722 C CA . LEU A 1 91 ? 5.502 -0.930 -18.690 1.00 89.44 91 LEU A CA 1
ATOM 723 C C . LEU A 1 91 ? 5.614 -0.041 -19.930 1.00 89.44 91 LEU A C 1
ATOM 725 O O . LEU A 1 91 ? 5.451 -0.523 -21.044 1.00 89.44 91 LEU A O 1
ATOM 729 N N . GLU A 1 92 ? 5.910 1.243 -19.740 1.00 91.31 92 GLU A N 1
ATOM 730 C CA . GLU A 1 92 ? 6.151 2.178 -20.841 1.00 91.31 92 GLU A CA 1
ATOM 731 C C . GLU A 1 92 ? 7.508 1.931 -21.535 1.00 91.31 92 GLU A C 1
ATOM 733 O O . GLU A 1 92 ? 7.691 2.311 -22.691 1.00 91.31 92 GLU A O 1
ATOM 738 N N . LEU A 1 93 ? 8.473 1.292 -20.859 1.00 89.38 93 LEU A N 1
ATOM 739 C CA . LEU A 1 93 ? 9.735 0.847 -21.469 1.00 89.38 93 LEU A CA 1
ATOM 740 C C . LEU A 1 93 ? 9.582 -0.475 -22.234 1.00 89.38 93 LEU A C 1
ATOM 742 O O . LEU A 1 93 ? 10.152 -0.613 -23.317 1.00 89.38 93 LEU A O 1
ATOM 746 N N . ASP A 1 94 ? 8.856 -1.439 -21.665 1.00 88.12 94 ASP A N 1
ATOM 747 C CA . ASP A 1 94 ? 8.627 -2.768 -22.239 1.00 88.12 94 ASP A CA 1
ATOM 748 C C . ASP A 1 94 ? 7.251 -3.308 -21.820 1.00 88.12 94 ASP A C 1
ATOM 750 O O . ASP A 1 94 ? 7.045 -3.753 -20.685 1.00 88.12 94 ASP A O 1
ATOM 754 N N . ASP A 1 95 ? 6.307 -3.313 -22.757 1.00 85.00 95 ASP A N 1
ATOM 755 C CA . ASP A 1 95 ? 4.930 -3.758 -22.531 1.00 85.00 95 ASP A CA 1
ATOM 756 C C . ASP A 1 95 ? 4.832 -5.256 -22.194 1.00 85.00 95 ASP A C 1
ATOM 758 O O . ASP A 1 95 ? 3.910 -5.690 -21.496 1.00 85.00 95 ASP A O 1
ATOM 762 N N . ARG A 1 96 ? 5.827 -6.055 -22.594 1.00 82.88 96 ARG A N 1
ATOM 763 C CA . ARG A 1 96 ? 5.905 -7.495 -22.296 1.00 82.88 96 ARG A CA 1
ATOM 764 C C . ARG A 1 96 ? 6.063 -7.773 -20.805 1.00 82.88 96 ARG A C 1
ATOM 766 O O . ARG A 1 96 ? 5.707 -8.862 -20.346 1.00 82.88 96 ARG A O 1
ATOM 773 N N . MET A 1 97 ? 6.539 -6.791 -20.034 1.00 79.88 97 MET A N 1
ATOM 774 C CA . MET A 1 97 ? 6.666 -6.907 -18.580 1.00 79.88 97 MET A CA 1
ATOM 775 C C . MET A 1 97 ? 5.314 -7.059 -17.881 1.00 79.88 97 MET A C 1
ATOM 777 O O . MET A 1 97 ? 5.273 -7.605 -16.780 1.00 79.88 97 MET A O 1
ATOM 781 N N . PHE A 1 98 ? 4.202 -6.705 -18.535 1.00 78.06 98 PHE A N 1
ATOM 782 C CA . PHE A 1 98 ? 2.852 -6.867 -17.992 1.00 78.06 98 PHE A CA 1
ATOM 783 C C . PHE A 1 98 ? 2.560 -8.289 -17.484 1.00 78.06 98 PHE A C 1
ATOM 785 O O . PHE A 1 98 ? 1.876 -8.463 -16.480 1.00 78.06 98 PHE A O 1
ATOM 792 N N . HIS A 1 99 ? 3.115 -9.319 -18.131 1.00 71.25 99 HIS A N 1
ATOM 793 C CA . HIS A 1 99 ? 2.893 -10.722 -17.756 1.00 71.25 99 HIS A CA 1
ATOM 794 C C . HIS A 1 99 ? 3.788 -11.232 -16.621 1.00 71.25 99 HIS A C 1
ATOM 796 O O . HIS A 1 99 ? 3.562 -12.325 -16.104 1.00 71.25 99 HIS A O 1
ATOM 802 N N . VAL A 1 100 ? 4.820 -10.472 -16.262 1.00 67.56 100 VAL A N 1
ATOM 803 C CA . VAL A 1 100 ? 5.859 -10.873 -15.302 1.00 67.56 100 VAL A CA 1
ATOM 804 C C . VAL A 1 100 ? 5.757 -10.074 -14.001 1.00 67.56 100 VAL A C 1
ATOM 806 O O . VAL A 1 100 ? 6.480 -10.340 -13.041 1.00 67.56 100 VAL A O 1
ATOM 809 N N . MET A 1 101 ? 4.863 -9.087 -13.964 1.00 65.62 101 MET A N 1
ATOM 810 C CA . MET A 1 101 ? 4.715 -8.159 -12.855 1.00 65.62 101 MET A CA 1
ATOM 811 C C . MET A 1 101 ? 3.802 -8.714 -11.751 1.00 65.62 101 MET A C 1
ATOM 813 O O . MET A 1 101 ? 2.805 -9.378 -12.045 1.00 65.62 101 MET A O 1
ATOM 817 N N . PRO A 1 102 ? 4.125 -8.457 -10.468 1.00 65.50 102 PRO A N 1
ATOM 818 C CA . PRO A 1 102 ? 3.236 -8.780 -9.363 1.00 65.50 102 PRO A CA 1
ATOM 819 C C . PRO A 1 102 ? 1.946 -7.963 -9.460 1.00 65.50 102 PRO A C 1
ATOM 821 O O . PRO A 1 102 ? 1.936 -6.850 -9.984 1.00 65.50 102 PRO A O 1
ATOM 824 N N . ASP A 1 103 ? 0.867 -8.530 -8.923 1.00 66.00 103 ASP A N 1
ATOM 825 C CA . ASP A 1 103 ? -0.491 -7.981 -8.971 1.00 66.00 103 ASP A CA 1
ATOM 826 C C . ASP A 1 103 ? -0.614 -6.760 -8.039 1.00 66.00 103 ASP A C 1
ATOM 828 O O . ASP A 1 103 ? -1.143 -6.822 -6.927 1.00 66.00 103 ASP A O 1
ATOM 832 N N . ILE A 1 104 ? -0.003 -5.653 -8.458 1.00 68.38 104 ILE A N 1
ATOM 833 C CA . ILE A 1 104 ? -0.015 -4.385 -7.743 1.00 68.38 104 ILE A CA 1
ATOM 834 C C . ILE A 1 104 ? -1.054 -3.494 -8.412 1.00 68.38 104 ILE A C 1
ATOM 836 O O . ILE A 1 104 ? -0.943 -3.218 -9.608 1.00 68.38 104 ILE A O 1
ATOM 840 N N . PRO A 1 105 ? -2.067 -3.026 -7.663 1.00 67.19 105 PRO A N 1
ATOM 841 C CA . PRO A 1 105 ? -3.086 -2.160 -8.231 1.00 67.19 105 PRO A CA 1
ATOM 842 C C . PRO A 1 105 ? -2.434 -0.886 -8.762 1.00 67.19 105 PRO A C 1
ATOM 844 O O . PRO A 1 105 ? -1.546 -0.333 -8.114 1.00 67.19 105 PRO A O 1
ATOM 847 N N . PHE A 1 106 ? -2.881 -0.405 -9.919 1.00 67.94 106 PHE A N 1
ATOM 848 C CA . PHE A 1 106 ? -2.494 0.915 -10.408 1.00 67.94 106 PHE A CA 1
ATOM 849 C C . PHE A 1 106 ? -2.993 2.009 -9.453 1.00 67.94 106 PHE A C 1
ATOM 851 O O . PHE A 1 106 ? -3.981 1.799 -8.743 1.00 67.94 106 PHE A O 1
ATOM 858 N N . PRO A 1 107 ? -2.320 3.169 -9.398 1.00 70.62 107 PRO A N 1
ATOM 859 C CA . PRO A 1 107 ? -2.799 4.280 -8.591 1.00 70.62 107 PRO A CA 1
ATOM 860 C C . PRO A 1 107 ? -4.143 4.773 -9.147 1.00 70.62 107 PRO A C 1
ATOM 862 O O . PRO A 1 107 ? -4.267 4.988 -10.352 1.00 70.62 107 PRO A O 1
ATOM 865 N N . ASP A 1 108 ? -5.134 4.961 -8.268 1.00 69.56 108 ASP A N 1
ATOM 866 C CA . ASP A 1 108 ? -6.495 5.376 -8.657 1.00 69.56 108 ASP A CA 1
ATOM 867 C C . ASP A 1 108 ? -6.507 6.741 -9.373 1.00 69.56 108 ASP A C 1
ATOM 869 O O . ASP A 1 108 ? -7.275 6.954 -10.310 1.00 69.56 108 ASP A O 1
ATOM 873 N N . GLU A 1 109 ? -5.632 7.661 -8.954 1.00 78.62 109 GLU A N 1
ATOM 874 C CA . GLU A 1 109 ? -5.443 8.972 -9.576 1.00 78.62 109 GLU A CA 1
ATOM 875 C C . GLU A 1 109 ? -3.951 9.323 -9.649 1.00 78.62 109 GLU A C 1
ATOM 877 O O . GLU A 1 109 ? -3.214 9.221 -8.663 1.00 78.62 109 GLU A O 1
ATOM 882 N N . LEU A 1 110 ? -3.507 9.778 -10.824 1.00 83.00 110 LEU A N 1
ATOM 883 C CA . LEU A 1 110 ? -2.163 10.308 -11.039 1.00 83.00 110 LEU A CA 1
ATOM 884 C C . LEU A 1 110 ? -2.185 11.832 -10.935 1.00 83.00 110 LEU A C 1
ATOM 886 O O . LEU A 1 110 ? -2.882 12.516 -11.683 1.00 83.00 110 LEU A O 1
ATOM 890 N N . THR A 1 111 ? -1.381 12.380 -10.028 1.00 88.56 111 THR A N 1
ATOM 891 C CA . THR A 1 111 ? -1.139 13.825 -9.970 1.00 88.56 111 THR A CA 1
ATOM 892 C C . THR A 1 111 ? -0.081 14.240 -10.994 1.00 88.56 111 THR A C 1
ATOM 894 O O . THR A 1 111 ? 0.720 13.424 -11.449 1.00 88.56 111 THR A O 1
ATOM 897 N N . ASN A 1 112 ? 0.015 15.537 -11.306 1.00 88.50 112 ASN A N 1
ATOM 898 C CA . ASN A 1 112 ? 1.098 16.046 -12.162 1.00 88.50 112 ASN A CA 1
ATOM 899 C C . ASN A 1 112 ? 2.496 15.703 -11.620 1.00 88.50 112 ASN A C 1
ATOM 901 O O . ASN A 1 112 ? 3.404 15.443 -12.402 1.00 88.50 112 ASN A O 1
ATOM 905 N N . ALA A 1 113 ? 2.678 15.677 -10.295 1.00 89.12 113 ALA A N 1
ATOM 906 C CA . ALA A 1 113 ? 3.951 15.287 -9.690 1.00 89.12 113 ALA A CA 1
ATOM 907 C C . ALA A 1 113 ? 4.274 13.805 -9.941 1.00 89.12 113 ALA A C 1
ATOM 909 O O . ALA A 1 113 ? 5.429 13.461 -10.179 1.00 89.12 113 ALA A O 1
ATOM 910 N N . ASP A 1 114 ? 3.256 12.944 -9.935 1.00 89.69 114 ASP A N 1
ATOM 911 C CA . ASP A 1 114 ? 3.409 11.519 -10.225 1.00 89.69 114 ASP A CA 1
ATOM 912 C C . ASP A 1 114 ? 3.818 11.295 -11.685 1.00 89.69 114 ASP A C 1
ATOM 914 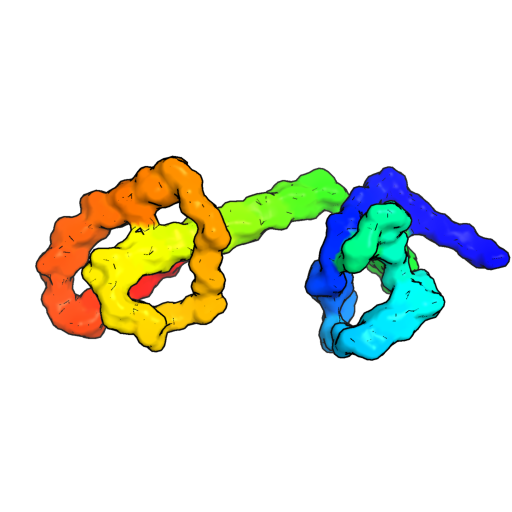O O . ASP A 1 114 ? 4.751 10.544 -11.957 1.00 89.69 114 ASP A O 1
ATOM 918 N N . VAL A 1 115 ? 3.196 12.024 -12.617 1.00 90.00 115 VAL A N 1
ATOM 919 C CA . VAL A 1 115 ? 3.571 11.997 -14.040 1.00 90.00 115 VAL A CA 1
ATOM 920 C C . VAL A 1 115 ? 5.022 12.438 -14.234 1.00 90.00 115 VAL A C 1
ATOM 922 O O . VAL A 1 115 ? 5.774 11.775 -14.940 1.00 90.00 115 VAL A O 1
ATOM 925 N N . GLN A 1 116 ? 5.451 13.519 -13.575 1.00 92.31 116 GLN A N 1
ATOM 926 C CA . GLN A 1 116 ? 6.841 13.982 -13.660 1.00 92.31 116 GLN A CA 1
ATOM 927 C C . GLN A 1 116 ? 7.835 12.957 -13.100 1.00 92.31 116 GLN A C 1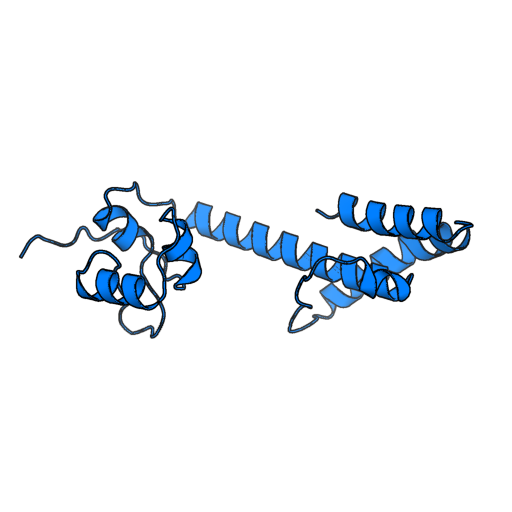
ATOM 929 O O . GLN A 1 116 ? 8.912 12.790 -13.666 1.00 92.31 116 GLN A O 1
ATOM 934 N N . LYS A 1 117 ? 7.476 12.229 -12.034 1.00 91.06 117 LYS A N 1
ATOM 935 C CA . LYS A 1 117 ? 8.301 11.123 -11.525 1.00 91.06 117 LYS A CA 1
ATOM 936 C C . LYS A 1 117 ? 8.446 10.002 -12.556 1.00 91.06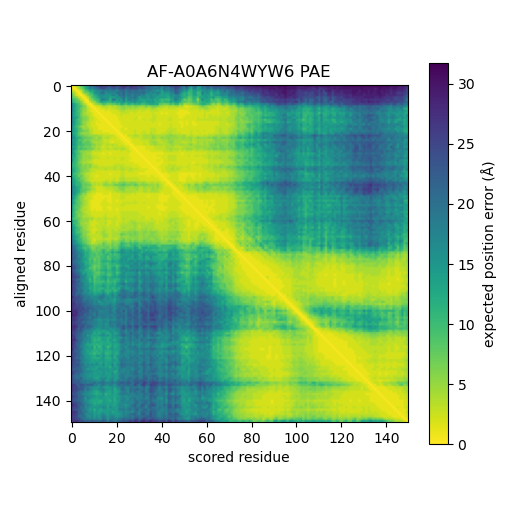 117 LYS A C 1
ATOM 938 O O . LYS A 1 117 ? 9.561 9.547 -12.783 1.00 91.06 117 LYS A O 1
ATOM 943 N N . VAL A 1 118 ? 7.352 9.587 -13.198 1.00 91.94 118 VAL A N 1
ATOM 944 C CA . VAL A 1 118 ? 7.387 8.553 -14.249 1.00 91.94 118 VAL A CA 1
ATOM 945 C C . VAL A 1 118 ? 8.261 9.002 -15.419 1.00 91.94 118 VAL A C 1
ATOM 947 O O . VAL A 1 118 ? 9.149 8.263 -15.835 1.00 91.94 118 VAL A O 1
ATOM 950 N N . LEU A 1 119 ? 8.067 10.230 -15.907 1.00 93.38 119 LEU A N 1
ATOM 951 C CA . LEU A 1 119 ? 8.881 10.793 -16.987 1.00 93.38 119 LEU A CA 1
ATOM 952 C C . LEU A 1 119 ? 10.363 10.843 -16.616 1.00 93.38 119 LEU A C 1
ATOM 954 O O . LEU A 1 119 ? 11.199 10.460 -17.423 1.00 93.38 119 LEU A O 1
ATOM 958 N N . HIS A 1 120 ? 10.689 11.227 -15.382 1.00 93.88 120 HIS A N 1
ATOM 959 C CA . HIS A 1 120 ? 12.070 11.236 -14.918 1.00 93.88 120 HIS A CA 1
ATOM 960 C C . HIS A 1 120 ? 12.706 9.837 -14.945 1.00 93.88 120 HIS A C 1
ATOM 962 O O . HIS A 1 120 ? 13.823 9.691 -15.433 1.00 93.88 120 HIS A O 1
ATOM 968 N N . ILE A 1 121 ? 11.997 8.803 -14.475 1.00 92.19 121 ILE A N 1
ATOM 969 C CA . ILE A 1 121 ? 12.473 7.410 -14.545 1.00 92.19 121 ILE A CA 1
ATOM 970 C C . ILE A 1 121 ? 12.718 7.017 -16.009 1.00 92.19 121 ILE A C 1
ATOM 972 O O . ILE A 1 121 ? 13.767 6.464 -16.340 1.00 92.19 121 ILE A O 1
ATOM 976 N N . LEU A 1 122 ? 11.784 7.345 -16.904 1.00 93.25 122 LEU A N 1
ATOM 977 C CA . LEU A 1 122 ? 11.924 7.064 -18.332 1.00 93.25 122 LEU A CA 1
ATOM 978 C C . LEU A 1 122 ? 13.127 7.782 -18.948 1.00 93.25 122 LEU A C 1
ATOM 980 O O . LEU A 1 122 ? 13.885 7.150 -19.677 1.00 93.25 122 LEU A O 1
ATOM 984 N N . ASP A 1 123 ? 13.340 9.056 -18.633 1.00 94.88 123 ASP A N 1
ATOM 985 C CA . ASP A 1 123 ? 14.465 9.838 -19.151 1.00 94.88 123 ASP A CA 1
ATOM 986 C C . ASP A 1 123 ? 15.817 9.248 -18.727 1.00 94.88 123 ASP A C 1
ATOM 988 O O . ASP A 1 123 ? 16.760 9.229 -19.520 1.00 94.88 123 ASP A O 1
ATOM 992 N N . VAL A 1 124 ? 15.911 8.722 -17.499 1.00 93.94 124 VAL A N 1
ATOM 993 C CA . VAL A 1 124 ? 17.127 8.060 -17.002 1.00 93.94 124 VAL A CA 1
ATOM 994 C C . VAL A 1 124 ? 17.355 6.709 -17.682 1.00 93.94 124 VAL A C 1
ATOM 996 O O . VAL A 1 124 ? 18.479 6.397 -18.079 1.00 93.94 124 VAL A O 1
ATOM 999 N N . HIS A 1 125 ? 16.311 5.891 -17.810 1.00 93.94 125 HIS A N 1
ATOM 1000 C CA . HIS A 1 125 ? 16.470 4.481 -18.169 1.00 93.94 125 HIS A CA 1
ATOM 1001 C C . HIS A 1 125 ? 16.310 4.184 -19.661 1.00 93.94 125 HIS A C 1
ATOM 1003 O O . HIS A 1 125 ? 16.916 3.233 -20.148 1.00 93.94 125 HIS A O 1
ATOM 1009 N N . ARG A 1 126 ? 15.548 4.983 -20.416 1.00 93.44 126 ARG A N 1
ATOM 1010 C CA . ARG A 1 126 ? 15.269 4.739 -21.842 1.00 93.44 126 ARG A CA 1
ATOM 1011 C C . ARG A 1 126 ? 16.533 4.676 -22.717 1.00 93.44 126 ARG A C 1
ATOM 1013 O O . ARG A 1 126 ? 16.588 3.769 -23.547 1.00 93.44 126 ARG A O 1
ATOM 1020 N N . PRO A 1 127 ? 17.552 5.546 -22.550 1.00 93.31 127 PRO A N 1
ATOM 1021 C CA . PRO A 1 127 ? 18.781 5.450 -23.340 1.00 93.31 127 PRO A CA 1
ATOM 1022 C C . PRO A 1 127 ? 19.546 4.152 -23.069 1.00 93.31 127 PRO A C 1
ATOM 1024 O O . PRO A 1 127 ? 19.946 3.469 -24.001 1.00 93.31 127 PRO A O 1
ATOM 1027 N N . VAL A 1 128 ? 19.681 3.776 -21.794 1.00 92.38 128 VAL A N 1
ATOM 1028 C CA . VAL A 1 128 ? 20.403 2.563 -21.385 1.00 92.38 128 VAL A CA 1
ATOM 1029 C C . VAL A 1 128 ? 19.649 1.311 -21.827 1.00 92.38 128 VAL A C 1
ATOM 1031 O O . VAL A 1 128 ? 20.240 0.399 -22.389 1.00 92.38 128 VAL A O 1
ATOM 1034 N N . TYR A 1 129 ? 18.330 1.280 -21.629 1.00 91.50 129 TYR A N 1
ATOM 1035 C CA . TYR A 1 129 ? 17.479 0.165 -22.035 1.00 91.50 129 TYR A CA 1
ATOM 1036 C C . TYR A 1 129 ? 17.509 -0.079 -23.556 1.00 91.50 129 TYR A C 1
ATOM 10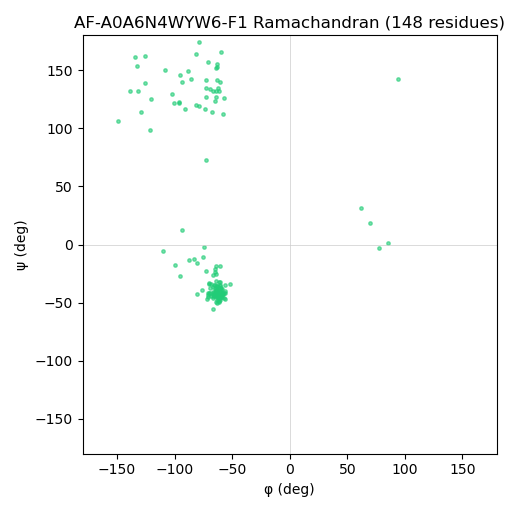38 O O . TYR A 1 129 ? 17.417 -1.225 -23.995 1.00 91.50 129 TYR A O 1
ATOM 1046 N N . ALA A 1 130 ? 17.679 0.973 -24.367 1.00 91.00 130 ALA A N 1
ATOM 1047 C CA . ALA A 1 130 ? 17.816 0.847 -25.819 1.00 91.00 130 ALA A CA 1
ATOM 1048 C C . ALA A 1 130 ? 19.105 0.123 -26.250 1.00 91.00 130 ALA A C 1
ATOM 1050 O O . ALA A 1 130 ? 19.122 -0.483 -27.319 1.00 91.00 130 ALA A O 1
ATOM 1051 N N . GLU A 1 131 ? 20.154 0.163 -25.425 1.00 93.56 131 GLU A N 1
ATOM 1052 C CA . GLU A 1 131 ? 21.432 -0.522 -25.661 1.00 93.56 131 GLU A CA 1
ATOM 1053 C C . GLU A 1 131 ? 21.444 -1.966 -25.133 1.00 93.56 131 GLU A C 1
ATOM 1055 O O . GLU A 1 131 ? 22.340 -2.738 -25.472 1.00 93.56 131 GLU A O 1
ATOM 1060 N N . VAL A 1 132 ? 20.463 -2.358 -24.310 1.00 91.19 132 VAL A N 1
ATOM 1061 C CA . VAL A 1 132 ? 20.356 -3.731 -23.804 1.00 91.19 132 VAL A CA 1
ATOM 1062 C C . VAL A 1 132 ? 19.873 -4.648 -24.925 1.00 91.19 132 VAL A C 1
ATOM 1064 O O . VAL A 1 132 ? 18.748 -4.524 -25.416 1.00 91.19 132 VAL A O 1
ATOM 1067 N N . GLU A 1 133 ? 20.711 -5.605 -25.309 1.00 90.44 133 GLU A N 1
ATOM 1068 C CA . GLU A 1 133 ? 20.371 -6.636 -26.287 1.00 90.44 133 GLU A CA 1
ATOM 1069 C C . GLU A 1 133 ? 19.855 -7.900 -25.597 1.00 90.44 133 GLU A C 1
ATOM 1071 O O . GLU A 1 133 ? 20.409 -8.334 -24.592 1.00 90.44 133 GLU A O 1
ATOM 1076 N N . GLY A 1 134 ? 18.820 -8.513 -26.178 1.00 88.06 134 GLY A N 1
ATOM 1077 C CA . GLY A 1 134 ? 18.244 -9.764 -25.686 1.00 88.06 134 GLY A CA 1
ATOM 1078 C C . GLY A 1 134 ? 17.053 -9.577 -24.743 1.00 88.06 134 GLY A C 1
ATOM 1079 O O . GLY A 1 134 ? 16.975 -8.647 -23.940 1.00 88.06 134 GLY A O 1
ATOM 1080 N N . ASP A 1 135 ? 16.071 -10.469 -24.875 1.00 86.56 135 ASP A N 1
ATOM 1081 C CA . ASP A 1 135 ? 14.817 -10.386 -24.119 1.00 86.56 135 ASP A CA 1
ATOM 1082 C C . ASP A 1 135 ? 15.009 -10.696 -22.629 1.00 86.56 135 ASP A C 1
ATOM 1084 O O . ASP A 1 135 ? 14.346 -10.100 -21.780 1.00 86.56 135 ASP A O 1
ATOM 1088 N N . LEU A 1 136 ? 15.932 -11.605 -22.301 1.00 87.38 136 LEU A N 1
ATOM 1089 C CA . LEU A 1 136 ? 16.224 -11.986 -20.918 1.00 87.38 136 LEU A CA 1
ATOM 1090 C C . LEU A 1 136 ? 16.947 -10.859 -20.178 1.00 87.38 136 LEU A C 1
ATOM 1092 O O . LEU A 1 136 ? 16.623 -10.558 -19.030 1.00 87.38 136 LEU A O 1
ATOM 1096 N N . GLU A 1 137 ? 17.896 -10.214 -20.844 1.00 89.81 137 GLU A N 1
ATOM 1097 C CA . GLU A 1 137 ? 18.675 -9.095 -20.335 1.00 89.81 137 GLU A CA 1
ATOM 1098 C C . GLU A 1 137 ? 17.787 -7.865 -20.129 1.00 89.81 137 GLU A C 1
ATOM 1100 O O . GLU A 1 137 ? 17.873 -7.212 -19.089 1.00 89.81 137 GLU A O 1
ATOM 1105 N N . LYS A 1 138 ? 16.867 -7.596 -21.064 1.00 89.75 138 LYS A N 1
ATOM 1106 C CA . LYS A 1 138 ? 15.849 -6.544 -20.927 1.00 89.75 138 LYS A CA 1
ATOM 1107 C C . LYS A 1 138 ? 14.920 -6.791 -19.744 1.00 89.75 138 LYS A C 1
ATOM 1109 O O . LYS A 1 138 ? 14.716 -5.888 -18.935 1.00 89.75 138 LYS A O 1
ATOM 1114 N N . ALA A 1 139 ? 14.423 -8.017 -19.584 1.00 86.69 139 ALA A N 1
ATOM 1115 C CA . ALA A 1 139 ? 13.596 -8.377 -18.436 1.00 86.69 139 ALA A CA 1
ATOM 1116 C C . ALA A 1 139 ? 14.365 -8.243 -17.107 1.00 86.69 139 ALA A C 1
ATOM 1118 O O . ALA A 1 139 ? 13.83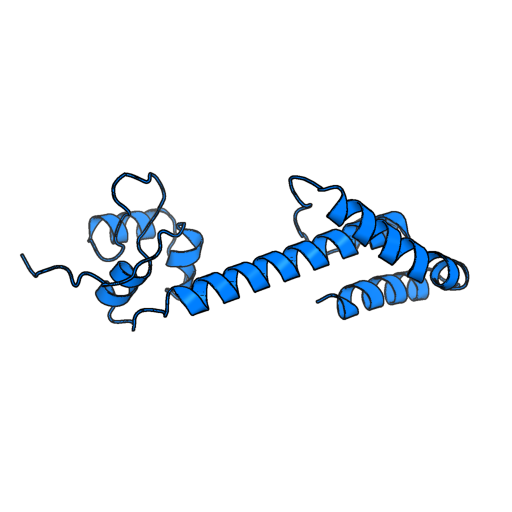1 -7.721 -16.126 1.00 86.69 139 ALA A O 1
ATOM 1119 N N . ALA A 1 140 ? 15.633 -8.667 -17.072 1.00 88.75 140 ALA A N 1
ATOM 1120 C CA . ALA A 1 140 ? 16.498 -8.514 -15.904 1.00 88.75 140 ALA A CA 1
ATOM 1121 C C . ALA A 1 140 ? 16.771 -7.037 -15.575 1.00 88.75 140 ALA A C 1
ATOM 1123 O O . ALA A 1 140 ? 16.757 -6.659 -14.404 1.00 88.75 140 ALA A O 1
ATOM 1124 N N . TYR A 1 141 ? 16.957 -6.196 -16.593 1.00 91.25 141 TYR A N 1
ATOM 1125 C CA . TYR A 1 141 ? 17.125 -4.755 -16.432 1.00 91.25 141 TYR A CA 1
ATOM 1126 C C . TYR A 1 141 ? 15.869 -4.100 -15.844 1.00 91.25 141 TYR A C 1
ATOM 1128 O O . TYR A 1 141 ? 15.952 -3.394 -14.839 1.00 91.25 141 TYR A O 1
ATOM 1136 N N . CYS A 1 142 ? 14.693 -4.390 -16.412 1.00 89.25 142 CYS A N 1
ATOM 1137 C CA . CYS A 1 142 ? 13.406 -3.920 -15.895 1.00 89.25 142 CYS A CA 1
ATOM 1138 C C . CYS A 1 142 ? 13.180 -4.355 -14.442 1.00 89.25 142 CYS A C 1
ATOM 1140 O O . CYS A 1 142 ? 12.742 -3.554 -13.618 1.00 89.25 142 CYS A O 1
ATOM 1142 N N . LYS A 1 143 ? 13.533 -5.599 -14.101 1.00 87.31 143 LYS A N 1
ATOM 1143 C CA . LYS A 1 143 ? 13.491 -6.077 -12.717 1.00 87.31 143 LYS A CA 1
ATOM 1144 C C . LYS A 1 143 ? 14.431 -5.278 -11.807 1.00 87.31 143 LYS A C 1
ATOM 1146 O O . LYS A 1 143 ? 14.020 -4.886 -10.722 1.00 87.31 143 LYS A O 1
ATOM 1151 N N . GLY A 1 144 ? 15.651 -4.986 -12.259 1.00 88.62 144 GLY A N 1
ATOM 1152 C CA . GLY A 1 144 ? 16.615 -4.180 -11.505 1.00 88.62 144 GLY A CA 1
ATOM 1153 C C . GLY A 1 144 ? 16.125 -2.762 -11.192 1.00 88.62 144 GLY A C 1
ATOM 1154 O O . GLY A 1 144 ? 16.408 -2.254 -10.111 1.00 88.62 144 GLY A O 1
ATOM 1155 N N . ILE A 1 145 ? 15.350 -2.140 -12.092 1.00 88.81 145 ILE A N 1
ATOM 1156 C CA . ILE A 1 145 ? 14.706 -0.840 -11.828 1.00 88.81 145 ILE A CA 1
ATOM 1157 C C . ILE A 1 145 ? 13.728 -0.954 -10.653 1.00 88.81 145 ILE A C 1
ATOM 1159 O O . ILE A 1 145 ? 13.734 -0.113 -9.758 1.00 88.81 145 ILE A O 1
ATOM 1163 N N . LEU A 1 146 ? 12.897 -1.997 -10.645 1.00 85.62 146 LEU A N 1
ATOM 1164 C CA . LEU A 1 146 ? 11.887 -2.206 -9.605 1.00 85.62 146 LEU A CA 1
ATOM 1165 C C . LEU A 1 146 ? 12.520 -2.559 -8.256 1.00 85.62 146 LEU A C 1
ATOM 1167 O O . LEU A 1 146 ? 12.109 -2.010 -7.237 1.00 85.62 146 LEU A O 1
ATOM 1171 N N . ASP A 1 147 ? 13.548 -3.410 -8.258 1.00 84.69 147 ASP A N 1
ATOM 1172 C CA . ASP A 1 147 ? 14.298 -3.786 -7.054 1.00 84.69 147 ASP A CA 1
ATOM 1173 C C . ASP A 1 147 ? 15.033 -2.579 -6.432 1.00 84.69 147 ASP A C 1
ATOM 1175 O O . ASP A 1 147 ? 15.293 -2.574 -5.235 1.00 84.69 147 ASP A O 1
ATOM 1179 N N . ALA A 1 148 ? 15.363 -1.546 -7.216 1.00 83.62 148 ALA A N 1
ATOM 1180 C CA . ALA A 1 148 ? 15.976 -0.315 -6.708 1.00 83.62 148 ALA A CA 1
ATOM 1181 C C . ALA A 1 148 ? 14.969 0.671 -6.080 1.00 83.62 148 ALA A C 1
ATOM 1183 O O . ALA A 1 148 ? 15.383 1.605 -5.392 1.00 83.62 148 ALA A O 1
ATOM 1184 N N . LEU A 1 149 ? 13.669 0.495 -6.342 1.00 76.06 149 LEU A N 1
ATOM 1185 C CA . LEU A 1 149 ? 12.587 1.352 -5.842 1.00 76.06 149 LEU A CA 1
ATOM 1186 C C . LEU A 1 149 ? 11.863 0.770 -4.613 1.00 76.06 149 LEU A C 1
ATOM 1188 O O . LEU A 1 149 ? 11.150 1.517 -3.942 1.00 76.06 149 LEU A O 1
ATOM 1192 N N . GLY A 1 150 ? 12.003 -0.536 -4.352 1.00 62.00 150 GLY A N 1
ATOM 1193 C CA . GLY A 1 150 ? 11.404 -1.255 -3.214 1.00 62.00 150 GLY A CA 1
ATOM 1194 C C . GLY A 1 150 ? 12.360 -1.457 -2.045 1.00 62.00 150 GLY A C 1
ATOM 1195 O O . GLY A 1 150 ? 11.849 -1.555 -0.907 1.00 62.00 150 GLY A O 1
#

pLDDT: mean 85.04, std 10.52, range [41.03, 94.88]

Solvent-accessible surface area (backbone atoms only — not comparable to full-atom values): 8850 Å² total; per-residue (Å²): 130,84,81,75,74,74,53,95,65,71,49,79,36,48,63,69,65,60,33,72,78,41,88,77,60,64,53,74,69,59,43,53,51,34,39,76,70,60,45,39,37,70,37,83,98,41,89,77,30,27,27,51,24,42,17,27,52,59,72,74,40,82,63,69,60,66,70,60,51,53,51,51,53,51,48,54,52,47,46,53,48,51,38,41,41,48,50,54,31,43,39,74,74,40,65,76,48,66,84,76,54,77,98,64,76,72,73,94,72,80,51,75,68,52,51,51,51,27,52,51,53,38,67,68,44,51,68,58,56,71,69,51,71,58,73,68,51,41,52,52,49,51,47,50,56,50,66,73,57,108

Radius of gyration: 21.59 Å; Cα contacts (8 Å, |Δi|>4): 124; chains: 1; bounding box: 42×33×60 Å

Sequence (150 aa):
MPKIPQAEDDIAVRREEICKLFNPAPGKTAFHDWVNKGRIVKARGLTGYFLLNATRLRIRMPPVDVKAYRKDCSAEQQAQKELQLGYLAVLELDDRMFHVMPDIPFPDELTNADVQKVLHILDVHRPVYAEVEGDLEKAAYCKGILDALG

Foldseek 3Di:
DPDQPDDPDWDKDALVVVQVVDVVRDDPVVSVVCCVVVLWAADPPDPRITIQQSNCVSVVHHGDDPVVVVVVVVVVVVLLLQLLLLVVLLCVLPVVCVVVDDPRDHDPDADPVSVVSSVVLCVVCVVVLVVQDDPVSSNVSSVVSSVVSD

Secondary structure (DSSP, 8-state):
-PPP---SS--EE-HHHHHTTSSSPPPHHHHHHHHHTTSSEEPTT-TT-EEHHHHHHHTTPPPP-HHHHHHHHHHHHHHHHHHHHHHHHHHHH-GGGGGTS--PPPPSS--HHHHHHHHHHHHHHHHHHHH--SHHHHHHHHHHHHHTT-

Nearest PDB structures (foldseek):
  6yxh-assembly1_A  TM=4.100E-01  e=4.376E+00  Homo sapiens
  8gym-assembly1_2g  TM=2.897E-01  e=5.897E+00  Tetrahymena thermophila SB210

Mean predicted aligned error: 10.6 Å